Protein AF-A0A3D6C9Z1-F1 (afdb_monomer_lite)

pLDDT: mean 82.95, std 17.73, range [39.16, 97.88]

Sequence (142 aa):
MSKLFWMLTLLVLVSCSPESPSAIHGKWVGADPKDGTLVFHSDGRFESFTRDGNALFGESTKPGAIWKSVDSVSPRRLYLTIIYTDKTETVPLGIYKIRNDTLIIRGPVTYHRTLGGLKLETTRYEMPDNFSGKLTVFNRVP

Secondary structure (DSSP, 8-state):
--------------------GGGS-EEEEESSGGG-EEEE-TTSBEEEE-TTS-EEE-TTSSSEEEEEEETTSSS-EEEEEEE-SS-EEEEEEEEEEEETTEEEEEPPEEEEEEETTEEEEEEEEE--SSS-S--EEEEE--

Foldseek 3Di:
DDDDDDDPPDDPPPCPPPPDPCQPAAKWAWPPLQQFIWHQHPVQWIWTAHSVRHTPADPPDPFHWGKDWDVVDPQIWIWIWTRHPVDIDIDTQAGWDDDPQKIKGDGWDWDFDDDVNHTPPDIDTDHDPDPPDDIIMIGGDD

Structure (mmCIF, N/CA/C/O backbone):
data_AF-A0A3D6C9Z1-F1
#
_entry.id   AF-A0A3D6C9Z1-F1
#
loop_
_atom_site.group_PDB
_atom_site.id
_atom_site.type_symbol
_atom_site.label_atom_id
_atom_site.label_alt_id
_atom_site.label_comp_id
_atom_site.label_asym_id
_atom_site.label_entity_id
_atom_site.label_seq_id
_atom_site.pdbx_PDB_ins_code
_atom_site.Cartn_x
_atom_site.Cartn_y
_atom_site.Cartn_z
_atom_site.occupancy
_atom_site.B_iso_or_equiv
_atom_site.auth_seq_id
_atom_site.auth_comp_id
_atom_site.auth_asym_id
_atom_site.auth_atom_id
_atom_site.pdbx_PDB_model_num
ATOM 1 N N . MET A 1 1 ? -36.592 53.491 26.195 1.00 42.00 1 MET A N 1
ATOM 2 C CA . MET A 1 1 ? -35.194 53.475 25.713 1.00 42.00 1 MET A CA 1
ATOM 3 C C . MET A 1 1 ? -34.619 52.083 25.926 1.00 42.00 1 MET A C 1
ATOM 5 O O . MET A 1 1 ? -35.066 51.388 26.827 1.00 42.00 1 MET A O 1
ATOM 9 N N . SER A 1 2 ? -33.775 51.654 24.994 1.00 40.94 2 SER A N 1
ATOM 10 C CA . SER A 1 2 ? -33.527 50.280 24.536 1.00 40.94 2 SER A CA 1
ATOM 11 C C . SER A 1 2 ? -33.122 49.248 25.591 1.00 40.94 2 SER A C 1
ATOM 13 O O . SER A 1 2 ? -32.155 49.440 26.324 1.00 40.94 2 SER A O 1
ATOM 15 N N . LYS A 1 3 ? -33.797 48.091 25.535 1.00 43.25 3 LYS A N 1
ATOM 16 C CA . LYS A 1 3 ? -33.331 46.803 26.057 1.00 43.25 3 LYS A CA 1
ATOM 17 C C . LYS A 1 3 ? -32.110 46.364 25.247 1.00 43.25 3 LYS A C 1
ATOM 19 O O . LYS A 1 3 ? -32.234 45.808 24.161 1.00 43.25 3 LYS A O 1
ATOM 24 N N . LEU A 1 4 ? -30.941 46.715 25.763 1.00 50.94 4 LEU A N 1
ATOM 25 C CA . LEU A 1 4 ? -29.668 46.125 25.398 1.00 50.94 4 LEU A CA 1
ATOM 26 C C . LEU A 1 4 ? -29.555 44.778 26.124 1.00 50.94 4 LEU A C 1
ATOM 28 O O . LEU A 1 4 ? -30.041 44.645 27.245 1.00 50.94 4 LEU A O 1
ATOM 32 N N . PHE A 1 5 ? -28.815 43.858 25.515 1.00 52.88 5 PHE A N 1
ATOM 33 C CA . PHE A 1 5 ? -28.298 42.628 26.110 1.00 52.88 5 PHE A CA 1
ATOM 34 C C . PHE A 1 5 ? -29.268 41.439 26.208 1.00 52.88 5 PHE A C 1
ATOM 36 O O . PHE A 1 5 ? -30.365 41.547 26.737 1.00 52.88 5 PHE A O 1
ATOM 43 N N . TRP A 1 6 ? -28.761 40.284 25.762 1.00 47.25 6 TRP A N 1
ATOM 44 C CA . TRP A 1 6 ? -29.351 38.936 25.791 1.00 47.25 6 TRP A CA 1
ATOM 45 C C . TRP A 1 6 ? -30.227 38.533 24.602 1.00 47.25 6 TRP A C 1
ATOM 47 O O . TRP A 1 6 ? -31.433 38.379 24.721 1.00 47.25 6 TRP A O 1
ATOM 57 N N . MET A 1 7 ? -29.586 38.246 23.468 1.00 42.38 7 MET A N 1
ATOM 58 C CA . MET A 1 7 ? -29.692 36.916 22.843 1.00 42.38 7 MET A CA 1
ATOM 59 C C . MET A 1 7 ? -28.668 36.802 21.714 1.00 42.38 7 MET A C 1
ATOM 61 O O . MET A 1 7 ? -28.946 36.949 20.528 1.00 42.38 7 MET A O 1
ATOM 65 N N . LEU A 1 8 ? -27.431 36.559 22.143 1.00 51.66 8 LEU A N 1
ATOM 66 C CA . LEU A 1 8 ? -26.360 35.997 21.338 1.00 51.66 8 LEU A CA 1
ATOM 67 C C . LEU A 1 8 ? -26.721 34.525 21.065 1.00 51.66 8 LEU A C 1
ATOM 69 O O . LEU A 1 8 ? -26.201 33.617 21.710 1.00 51.66 8 LEU A O 1
ATOM 73 N N . THR A 1 9 ? -27.690 34.280 20.185 1.00 56.09 9 THR A N 1
ATOM 74 C CA . THR A 1 9 ? -28.122 32.916 19.864 1.00 56.09 9 THR A CA 1
ATOM 75 C C . THR A 1 9 ? -27.191 32.323 18.818 1.00 56.09 9 THR A C 1
ATOM 77 O O . THR A 1 9 ? -27.405 32.430 17.617 1.00 56.09 9 THR A O 1
ATOM 80 N N . LEU A 1 10 ? -26.134 31.718 19.355 1.00 48.41 10 LEU A N 1
ATOM 81 C CA . LEU A 1 10 ? -25.608 30.422 18.953 1.00 48.41 10 LEU A CA 1
ATOM 82 C C . LEU A 1 10 ? -25.323 30.259 17.454 1.00 48.41 10 LEU A C 1
ATOM 84 O O . LEU A 1 10 ? -26.083 29.677 16.683 1.00 48.41 10 LEU A O 1
ATOM 88 N N . LEU A 1 11 ? -24.131 30.734 17.105 1.00 44.75 11 LEU A N 1
ATOM 89 C CA . LEU A 1 11 ? -23.316 30.288 15.988 1.00 44.75 11 LEU A CA 1
ATOM 90 C C . LEU A 1 11 ? -23.332 28.743 15.942 1.00 44.75 11 LEU A C 1
ATOM 92 O O . LEU A 1 11 ? -22.596 28.088 16.680 1.00 44.75 11 LEU A O 1
ATOM 96 N N . VAL A 1 12 ? -24.177 28.144 15.098 1.00 49.88 12 VAL A N 1
ATOM 97 C CA . VAL A 1 12 ? -24.044 26.729 14.730 1.00 49.88 12 VAL A CA 1
ATOM 98 C C . VAL A 1 12 ? -22.842 26.657 13.799 1.00 49.88 12 VAL A C 1
ATOM 100 O O . VAL A 1 12 ? -22.951 26.660 12.575 1.00 49.88 12 VAL A O 1
ATOM 103 N N . LEU A 1 13 ? -21.662 26.659 14.416 1.00 42.06 13 LEU A N 1
ATOM 104 C CA . LEU A 1 13 ? -20.462 26.105 13.827 1.00 42.06 13 LEU A 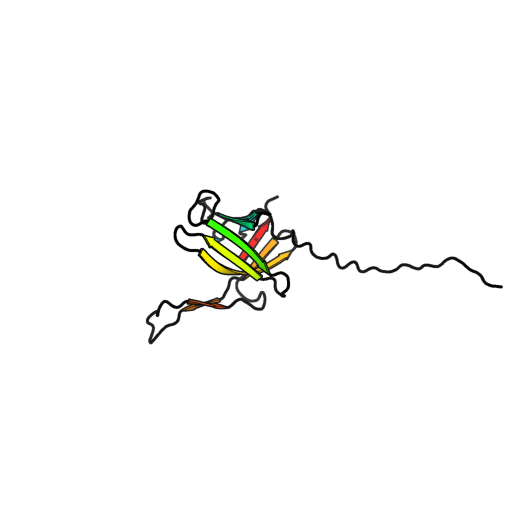CA 1
ATOM 105 C C . LEU A 1 13 ? -20.789 24.638 13.568 1.00 42.06 13 LEU A C 1
ATOM 107 O O . LEU A 1 13 ? -20.635 23.788 14.441 1.00 42.06 13 LEU A O 1
ATOM 111 N N . VAL A 1 14 ? -21.255 24.340 12.356 1.00 44.12 14 VAL A N 1
ATOM 112 C CA . VAL A 1 14 ? -20.987 23.041 11.754 1.00 44.12 14 VAL A CA 1
ATOM 113 C C . VAL A 1 14 ? -19.476 23.018 11.575 1.00 44.12 14 VAL A C 1
ATOM 115 O O . VAL A 1 14 ? -18.936 23.374 10.529 1.00 44.12 14 VAL A O 1
ATOM 118 N N . SER A 1 15 ? -18.777 22.693 12.659 1.00 39.16 15 SER A N 1
ATOM 119 C CA . SER A 1 15 ? -17.416 22.211 12.631 1.00 39.16 15 SER A CA 1
ATOM 120 C C . SER A 1 15 ? -17.467 20.932 11.814 1.00 39.16 15 SER A C 1
ATOM 122 O O . SER A 1 15 ? -17.664 19.832 12.321 1.00 39.16 15 SER A O 1
ATOM 124 N N . CYS A 1 16 ? -17.332 21.092 10.500 1.00 40.09 16 CYS A N 1
ATOM 125 C CA . CYS A 1 16 ? -16.806 20.044 9.661 1.00 40.09 16 CYS A CA 1
ATOM 126 C C . CYS A 1 16 ? -15.428 19.764 10.252 1.00 40.09 16 CYS A C 1
ATOM 128 O O . CYS A 1 16 ? -14.493 20.529 10.017 1.00 40.09 16 CYS A O 1
ATOM 130 N N . SER A 1 17 ? -15.334 18.761 11.130 1.00 39.56 17 SER A N 1
ATOM 131 C CA . SER A 1 17 ? -14.054 18.277 11.620 1.00 39.56 17 SER A CA 1
ATOM 132 C C . SER A 1 17 ? -13.202 18.046 10.378 1.00 39.56 17 SER A C 1
ATOM 134 O O . SER A 1 17 ? -13.606 17.241 9.532 1.00 39.56 17 SER A O 1
ATOM 136 N N . PRO A 1 18 ? -12.087 18.773 10.193 1.00 42.88 18 PRO A N 1
ATOM 137 C CA . PRO A 1 18 ? -11.155 18.402 9.153 1.00 42.88 18 PRO A CA 1
ATOM 138 C C . PRO A 1 18 ? -10.725 16.988 9.520 1.00 42.88 18 PRO A C 1
ATOM 140 O O . PRO A 1 18 ? -10.142 16.780 10.585 1.00 42.88 18 PRO A O 1
ATOM 143 N N . GLU A 1 19 ? -11.119 16.002 8.711 1.00 45.31 19 GLU A N 1
ATOM 144 C CA . GLU A 1 19 ? -10.598 14.648 8.828 1.00 45.31 19 GLU A CA 1
ATOM 145 C C . GLU A 1 19 ? -9.079 14.771 8.779 1.00 45.31 19 GLU A C 1
ATOM 147 O O . GLU A 1 19 ? -8.486 15.043 7.735 1.00 45.31 19 GLU A O 1
ATOM 152 N N . SER A 1 20 ? -8.482 14.681 9.962 1.00 43.62 20 SER A N 1
ATOM 153 C CA . SER A 1 20 ? -7.063 14.867 10.186 1.00 43.62 20 SER A CA 1
ATOM 154 C C . SER A 1 20 ? -6.267 13.965 9.228 1.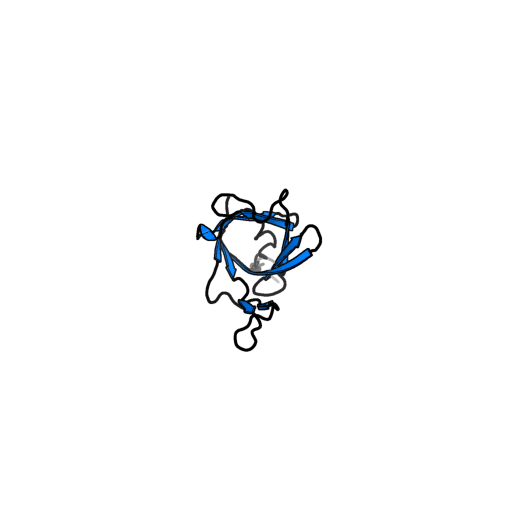00 43.62 20 SER A C 1
ATOM 156 O O . SER A 1 20 ? -6.589 12.777 9.106 1.00 43.62 20 SER A O 1
ATOM 158 N N . PRO A 1 21 ? -5.183 14.468 8.608 1.00 47.28 21 PRO A N 1
ATOM 159 C CA . PRO A 1 21 ? -4.237 13.669 7.823 1.00 47.28 21 PRO A CA 1
ATOM 160 C C . PRO A 1 21 ? -3.584 12.506 8.599 1.00 47.28 21 PRO A C 1
ATOM 162 O O . PRO A 1 21 ? -2.879 11.694 8.012 1.00 47.28 21 PRO A O 1
ATOM 165 N N . SER A 1 22 ? -3.836 12.367 9.908 1.00 52.31 22 SER A N 1
ATOM 166 C CA . SER A 1 22 ? -3.354 11.253 10.737 1.00 52.31 22 SER A CA 1
ATOM 167 C C . SER A 1 22 ? -4.076 9.913 10.512 1.00 52.31 22 SER A C 1
ATOM 169 O O . SER A 1 22 ? -3.778 8.946 11.209 1.00 52.31 22 SER A O 1
ATOM 171 N N . ALA A 1 23 ? -5.038 9.825 9.585 1.00 73.25 23 ALA A N 1
ATOM 172 C CA . ALA A 1 23 ? -5.955 8.688 9.507 1.00 73.25 23 ALA A CA 1
ATOM 173 C C . ALA A 1 23 ? -5.336 7.378 8.988 1.00 73.25 23 ALA A C 1
ATOM 175 O O . ALA A 1 23 ? -5.815 6.320 9.378 1.00 73.25 23 ALA A O 1
ATOM 176 N N . ILE A 1 24 ? -4.310 7.398 8.126 1.00 91.19 24 ILE A N 1
ATOM 177 C CA . ILE A 1 24 ? -3.771 6.153 7.534 1.00 91.19 24 ILE A CA 1
ATOM 178 C C . ILE A 1 24 ? -2.673 5.494 8.375 1.00 91.19 24 ILE A C 1
ATOM 180 O O . ILE A 1 24 ? -2.458 4.291 8.250 1.00 91.19 24 ILE A O 1
ATOM 184 N N . HIS A 1 25 ? -2.014 6.244 9.262 1.00 93.75 25 HIS A N 1
ATOM 185 C CA . HIS A 1 25 ? -0.934 5.703 10.085 1.00 93.75 25 HIS A CA 1
ATOM 186 C C . HIS A 1 25 ? -1.408 4.537 10.954 1.00 93.75 25 HIS A C 1
ATOM 188 O O . HIS A 1 25 ? -2.518 4.562 11.496 1.00 93.75 25 HIS A O 1
ATOM 194 N N . GLY A 1 26 ? -0.538 3.546 11.118 1.00 94.81 26 GLY A N 1
ATOM 195 C CA . GLY A 1 26 ? -0.779 2.357 11.923 1.00 94.81 26 GLY A CA 1
ATOM 196 C C . GLY A 1 26 ? -0.748 1.068 11.113 1.00 94.81 26 GLY A C 1
ATOM 197 O O . GLY A 1 26 ? -0.376 1.043 9.937 1.00 94.81 26 GLY A O 1
ATOM 198 N N . LYS A 1 27 ? -1.126 -0.015 11.790 1.00 96.38 27 LYS A N 1
ATOM 199 C CA . LYS A 1 27 ? -1.138 -1.374 11.258 1.00 96.38 27 LYS A CA 1
ATOM 200 C C . LYS A 1 27 ? -2.550 -1.758 10.823 1.00 96.38 27 LYS A C 1
ATOM 202 O O . LYS A 1 27 ? -3.517 -1.514 11.540 1.00 96.38 27 LYS A O 1
ATOM 207 N N . TRP A 1 28 ? -2.647 -2.393 9.664 1.00 97.56 28 TRP A N 1
ATOM 208 C CA . TRP A 1 28 ? -3.897 -2.765 9.014 1.00 97.56 28 TRP A CA 1
ATOM 209 C C . TRP A 1 28 ? -3.820 -4.209 8.545 1.00 97.56 28 TRP A C 1
ATOM 211 O O . TRP A 1 28 ? -2.910 -4.567 7.802 1.00 97.56 28 TRP A O 1
ATOM 221 N N . VAL A 1 29 ? -4.770 -5.040 8.956 1.00 97.50 29 VAL A N 1
ATOM 222 C CA . VAL A 1 29 ? -4.833 -6.455 8.570 1.00 97.50 29 VAL A CA 1
ATOM 223 C C . VAL A 1 29 ? -5.939 -6.644 7.547 1.00 97.50 29 VAL A C 1
ATOM 225 O O . VAL A 1 29 ? -7.054 -6.163 7.744 1.00 97.50 29 VAL A O 1
ATOM 228 N N . GLY A 1 30 ? -5.627 -7.330 6.450 1.00 97.25 30 GLY A N 1
ATOM 229 C CA . GLY A 1 30 ? -6.573 -7.626 5.383 1.00 97.25 30 GLY A CA 1
ATOM 230 C C . GLY A 1 30 ? -7.778 -8.400 5.905 1.00 97.25 30 GLY A C 1
ATOM 231 O O . GLY A 1 30 ? -7.637 -9.360 6.661 1.00 97.25 30 GLY A O 1
ATOM 232 N N . ALA A 1 31 ? -8.976 -7.983 5.499 1.00 96.19 31 ALA A N 1
ATOM 233 C CA . ALA A 1 31 ? -10.204 -8.721 5.773 1.00 96.19 31 ALA A CA 1
ATOM 234 C C . ALA A 1 31 ? -10.201 -10.085 5.059 1.00 96.19 31 ALA A C 1
ATOM 236 O O . ALA A 1 31 ? -10.745 -11.054 5.584 1.00 96.19 31 ALA A O 1
ATOM 237 N N . ASP A 1 32 ? -9.560 -10.170 3.887 1.00 94.75 32 ASP A N 1
ATOM 238 C CA . ASP A 1 32 ? -9.164 -11.437 3.275 1.00 94.75 32 ASP A CA 1
ATOM 239 C C . ASP A 1 32 ? -7.721 -11.769 3.703 1.00 94.75 32 ASP A C 1
ATOM 241 O O . ASP A 1 32 ? -6.819 -10.953 3.485 1.00 94.75 32 ASP A O 1
ATOM 245 N N . PRO A 1 33 ? -7.459 -12.963 4.273 1.00 88.94 33 PRO A N 1
ATOM 246 C CA . PRO A 1 33 ? -6.122 -13.351 4.712 1.00 88.94 33 PRO A CA 1
ATOM 247 C C . PRO A 1 33 ? -5.041 -13.240 3.632 1.00 88.94 33 PRO A C 1
ATOM 249 O O . PRO A 1 33 ? -3.874 -13.051 3.968 1.00 88.94 33 PRO A O 1
ATOM 252 N N . LYS A 1 34 ? -5.391 -13.361 2.344 1.00 93.19 34 LYS A N 1
ATOM 253 C CA . LYS A 1 34 ? -4.417 -13.247 1.244 1.00 93.19 34 LYS A CA 1
ATOM 254 C C . LYS A 1 34 ? -3.853 -11.833 1.076 1.00 93.19 34 LYS A C 1
ATOM 256 O O . LYS A 1 34 ? -2.786 -11.684 0.490 1.00 93.19 34 LYS A O 1
ATOM 261 N N . ASP A 1 35 ? -4.565 -10.819 1.567 1.00 93.38 35 ASP A N 1
ATOM 262 C CA . ASP A 1 35 ? -4.181 -9.413 1.426 1.00 93.38 35 ASP A CA 1
ATOM 263 C C . ASP A 1 35 ? -3.119 -9.005 2.466 1.00 93.38 35 ASP A C 1
ATOM 265 O O . ASP A 1 35 ? -2.506 -7.945 2.349 1.00 93.38 35 ASP A O 1
ATOM 269 N N . GLY A 1 36 ? -2.854 -9.871 3.453 1.00 95.44 36 GLY A N 1
ATOM 270 C CA . GLY A 1 36 ? -1.745 -9.723 4.387 1.00 95.44 36 GLY A CA 1
ATOM 271 C C . GLY A 1 36 ? -1.924 -8.573 5.378 1.00 95.44 36 GLY A C 1
ATOM 272 O O . GLY A 1 36 ? -3.029 -8.271 5.826 1.00 95.44 36 GLY A O 1
ATOM 273 N N . THR A 1 37 ? -0.812 -7.963 5.775 1.00 97.00 37 THR A N 1
ATOM 274 C CA . THR A 1 37 ? -0.775 -6.840 6.718 1.00 97.00 37 THR A CA 1
ATOM 275 C C . THR A 1 37 ? -0.011 -5.675 6.115 1.00 97.00 37 THR A C 1
ATOM 277 O O . THR A 1 37 ? 1.053 -5.877 5.538 1.00 97.00 37 THR A O 1
ATOM 280 N N . LEU A 1 38 ? -0.521 -4.461 6.299 1.00 96.94 38 LEU A N 1
ATOM 281 C CA . LEU A 1 38 ? 0.125 -3.210 5.907 1.00 96.94 38 LEU A CA 1
ATOM 282 C C . LEU A 1 38 ? 0.459 -2.389 7.151 1.00 96.94 38 LEU A C 1
ATOM 284 O O . LEU A 1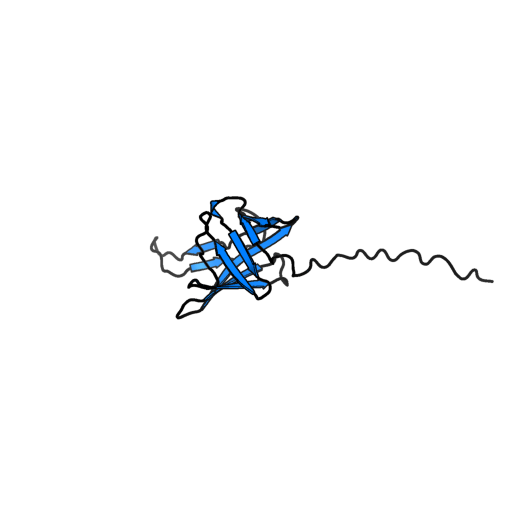 38 ? -0.344 -2.330 8.083 1.00 96.94 38 LEU A O 1
ATOM 288 N N . VAL A 1 39 ? 1.605 -1.718 7.155 1.00 96.50 39 VAL A N 1
ATOM 289 C CA . VAL A 1 39 ? 1.991 -0.784 8.216 1.00 96.50 39 VAL A CA 1
ATOM 290 C C . VAL A 1 39 ? 2.421 0.534 7.587 1.00 96.50 39 VAL A C 1
ATOM 292 O O . VAL A 1 39 ? 3.373 0.590 6.810 1.00 96.50 39 VAL A O 1
ATOM 295 N N . PHE A 1 40 ? 1.698 1.601 7.921 1.00 95.62 40 PHE A N 1
ATOM 296 C CA . PHE A 1 40 ? 2.009 2.965 7.499 1.00 95.62 40 PHE A CA 1
ATOM 297 C C . PHE A 1 40 ? 2.602 3.718 8.688 1.00 95.62 40 PHE A C 1
ATOM 299 O O . PHE A 1 40 ? 1.887 4.066 9.632 1.00 95.62 40 PHE A O 1
ATOM 306 N N . HIS A 1 41 ? 3.908 3.957 8.660 1.00 94.31 41 HIS A N 1
ATOM 307 C CA . HIS A 1 41 ? 4.599 4.676 9.725 1.00 94.31 41 HIS A CA 1
ATOM 308 C C . HIS A 1 41 ? 4.447 6.186 9.538 1.00 94.31 41 HIS A C 1
ATOM 310 O O . HIS A 1 41 ? 4.373 6.682 8.412 1.00 94.31 41 HIS A O 1
ATOM 316 N N . SER A 1 42 ? 4.424 6.930 10.644 1.00 92.56 42 SER A N 1
ATOM 317 C CA . SER A 1 42 ? 4.300 8.394 10.638 1.00 92.56 42 SER A CA 1
ATOM 318 C C . SER A 1 42 ? 5.516 9.117 10.049 1.00 92.56 42 SER A C 1
ATOM 320 O O . SER A 1 42 ? 5.405 10.278 9.669 1.00 92.56 42 SER A O 1
ATOM 322 N N . ASP A 1 43 ? 6.662 8.440 9.959 1.00 91.88 43 ASP A N 1
ATOM 323 C CA . ASP A 1 43 ? 7.888 8.924 9.315 1.00 91.88 43 ASP A CA 1
ATOM 324 C C . ASP A 1 43 ? 7.900 8.696 7.787 1.00 91.88 43 ASP A C 1
ATOM 326 O O . ASP A 1 43 ? 8.882 9.013 7.119 1.00 91.88 43 ASP A O 1
ATOM 330 N N . GLY A 1 44 ? 6.812 8.154 7.223 1.00 92.19 44 GLY A N 1
ATOM 331 C CA . GLY A 1 44 ? 6.668 7.860 5.797 1.00 92.19 44 GLY A CA 1
ATOM 332 C C . GLY A 1 44 ? 7.135 6.462 5.386 1.00 92.19 44 GLY A C 1
ATOM 333 O O . GLY A 1 44 ? 6.911 6.069 4.240 1.00 92.19 44 GLY A O 1
ATOM 334 N N . ARG A 1 45 ? 7.737 5.667 6.282 1.00 94.25 45 ARG A N 1
ATOM 335 C CA . ARG A 1 45 ? 8.101 4.277 5.966 1.00 94.25 45 ARG A CA 1
ATOM 336 C C . ARG A 1 45 ? 6.866 3.401 5.794 1.00 94.25 45 ARG A C 1
ATOM 338 O O . ARG A 1 45 ? 5.845 3.591 6.459 1.00 94.25 45 ARG A O 1
ATOM 345 N N . PHE A 1 46 ? 6.970 2.437 4.887 1.00 95.19 46 PHE A N 1
ATOM 346 C CA . PHE A 1 46 ? 5.930 1.459 4.604 1.00 95.19 46 PHE A CA 1
ATOM 347 C C . PHE A 1 46 ? 6.464 0.045 4.774 1.00 95.19 46 PHE A C 1
ATOM 349 O O . PHE A 1 46 ? 7.483 -0.317 4.183 1.00 95.19 46 PHE A O 1
ATOM 356 N N . GLU A 1 47 ? 5.718 -0.764 5.515 1.00 95.81 47 GLU A N 1
ATOM 357 C CA . GLU A 1 47 ? 5.972 -2.193 5.628 1.00 95.81 47 GLU A CA 1
ATOM 358 C C . GLU A 1 47 ? 4.751 -2.974 5.166 1.00 95.81 47 GLU A C 1
ATOM 360 O O . GLU A 1 47 ? 3.602 -2.548 5.326 1.00 95.81 47 GLU A O 1
ATOM 365 N N . SER A 1 48 ? 4.995 -4.146 4.594 1.00 94.81 48 SER A N 1
ATOM 366 C CA . SER A 1 48 ? 3.919 -5.077 4.293 1.00 94.81 48 SER A CA 1
ATOM 367 C C . SER A 1 48 ? 4.368 -6.507 4.487 1.00 94.81 48 SER A C 1
ATOM 369 O O . SER A 1 48 ? 5.508 -6.868 4.192 1.00 94.81 48 SER A O 1
ATOM 371 N N . PHE A 1 49 ? 3.442 -7.319 4.973 1.00 94.44 49 PHE A N 1
ATOM 372 C CA . PHE A 1 49 ? 3.677 -8.701 5.338 1.00 94.44 49 PHE A CA 1
ATOM 373 C C . PHE A 1 49 ? 2.643 -9.579 4.655 1.00 94.44 49 PHE A C 1
ATOM 375 O O . PHE A 1 49 ? 1.454 -9.258 4.622 1.00 94.44 49 PHE A O 1
ATOM 382 N N . THR A 1 50 ? 3.094 -10.715 4.141 1.00 93.44 50 THR A N 1
ATOM 383 C CA . THR A 1 50 ? 2.206 -11.804 3.731 1.00 93.44 50 THR A CA 1
ATOM 384 C C . THR A 1 50 ? 1.419 -12.333 4.932 1.00 93.44 50 THR A C 1
ATOM 386 O O . THR A 1 50 ? 1.753 -12.060 6.088 1.00 93.44 50 THR A O 1
ATOM 389 N N . ARG A 1 51 ? 0.395 -13.149 4.666 1.00 91.00 51 ARG A N 1
ATOM 390 C CA . ARG A 1 51 ? -0.375 -13.840 5.710 1.00 91.00 51 ARG A CA 1
ATOM 391 C C . ARG A 1 51 ? 0.504 -14.592 6.710 1.00 91.00 51 ARG A C 1
ATOM 393 O O . ARG A 1 51 ? 0.205 -14.602 7.898 1.00 91.00 51 ARG A O 1
ATOM 400 N N . ASP A 1 52 ? 1.579 -15.201 6.220 1.00 90.31 52 ASP A N 1
ATOM 401 C CA . ASP A 1 52 ? 2.462 -16.050 7.019 1.00 90.31 52 ASP A CA 1
ATOM 402 C C . ASP A 1 52 ? 3.545 -15.226 7.750 1.00 90.31 52 ASP A C 1
ATOM 404 O O . ASP A 1 52 ? 4.472 -15.780 8.331 1.00 90.31 52 ASP A O 1
ATOM 408 N N . GLY A 1 53 ? 3.445 -13.889 7.717 1.00 88.06 53 GLY A N 1
ATOM 409 C CA . GLY A 1 53 ? 4.350 -12.972 8.412 1.00 88.06 53 GLY A CA 1
ATOM 410 C C . GLY A 1 53 ? 5.638 -12.651 7.655 1.00 88.06 53 GLY A C 1
ATOM 411 O O . GLY A 1 53 ? 6.450 -11.873 8.149 1.00 88.06 53 GLY A O 1
ATOM 412 N N . ASN A 1 54 ? 5.832 -13.189 6.447 1.00 90.56 54 ASN A N 1
ATOM 413 C CA . ASN A 1 54 ? 6.998 -12.848 5.631 1.00 90.56 54 ASN A CA 1
ATOM 414 C C . ASN A 1 54 ? 6.881 -11.410 5.120 1.00 90.56 54 ASN A C 1
ATOM 416 O O . ASN A 1 54 ? 5.873 -11.071 4.492 1.00 90.56 54 ASN A O 1
ATOM 420 N N . ALA A 1 55 ? 7.903 -10.592 5.364 1.00 90.25 55 ALA A N 1
ATOM 421 C CA . ALA A 1 55 ? 7.966 -9.217 4.882 1.00 90.25 55 ALA A CA 1
ATOM 422 C C . ALA A 1 55 ? 8.152 -9.173 3.355 1.00 90.25 55 ALA A C 1
ATOM 424 O O . ALA A 1 55 ? 9.047 -9.817 2.810 1.00 90.25 55 ALA A O 1
ATOM 425 N N . LEU A 1 56 ? 7.307 -8.397 2.678 1.00 87.00 56 LEU A N 1
ATOM 426 C CA . LEU A 1 56 ? 7.466 -8.019 1.269 1.00 87.00 56 LEU A CA 1
ATOM 427 C C . LEU A 1 56 ? 8.245 -6.704 1.145 1.00 87.00 56 LEU A C 1
ATOM 429 O O . LEU A 1 56 ? 9.076 -6.555 0.254 1.00 87.00 56 LEU A O 1
ATOM 433 N N . PHE A 1 57 ? 7.981 -5.779 2.070 1.00 85.81 57 PHE A N 1
ATOM 434 C CA . PHE A 1 57 ? 8.737 -4.551 2.298 1.00 85.81 57 PHE A CA 1
ATOM 435 C C . PHE A 1 57 ? 8.864 -4.368 3.814 1.00 85.81 57 PHE A C 1
ATOM 437 O O . PHE A 1 57 ? 7.892 -4.598 4.534 1.00 85.81 57 PHE A O 1
ATOM 444 N N . GLY A 1 58 ? 10.033 -3.965 4.297 1.00 74.19 58 GLY A N 1
A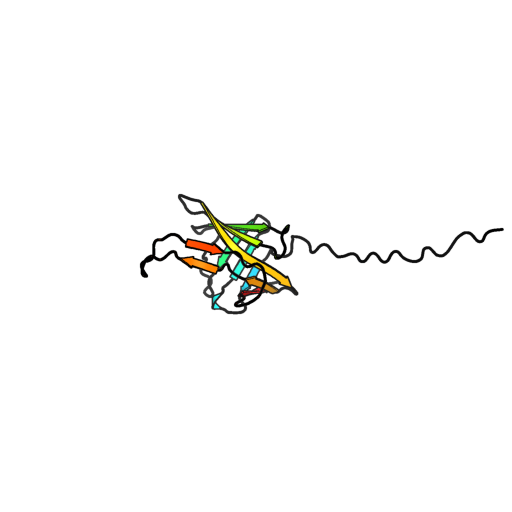TOM 445 C CA . GLY A 1 58 ? 10.359 -3.892 5.720 1.00 74.19 58 GLY A CA 1
ATOM 446 C C . GLY A 1 58 ? 11.709 -3.216 5.954 1.00 74.19 58 GLY A C 1
ATOM 447 O O . GLY A 1 58 ? 12.526 -3.125 5.037 1.00 74.19 58 GLY A O 1
ATOM 448 N N . GLU A 1 59 ? 11.956 -2.752 7.182 1.00 68.00 59 GLU A N 1
ATOM 449 C CA . GLU A 1 59 ? 13.162 -1.987 7.552 1.00 68.00 59 GLU A CA 1
ATOM 450 C C . GLU A 1 59 ? 14.477 -2.711 7.209 1.00 68.00 59 GLU A C 1
ATOM 452 O O . GLU A 1 59 ? 15.451 -2.086 6.794 1.00 68.00 59 GLU A O 1
ATOM 457 N N . SER A 1 60 ? 14.497 -4.039 7.336 1.00 72.19 60 SER A N 1
ATOM 458 C CA . SER A 1 60 ? 15.682 -4.868 7.078 1.00 72.19 60 SER A CA 1
ATOM 459 C C . SER A 1 60 ? 15.642 -5.619 5.745 1.00 72.19 60 SER A C 1
ATOM 461 O O . SER A 1 60 ? 16.546 -6.405 5.463 1.00 72.19 60 SER A O 1
ATOM 463 N N . THR A 1 61 ? 14.612 -5.417 4.919 1.00 73.50 61 THR A N 1
ATOM 464 C CA . THR A 1 61 ? 14.471 -6.123 3.640 1.00 73.50 61 THR A CA 1
ATOM 465 C C . THR A 1 61 ? 14.770 -5.202 2.471 1.00 73.50 61 THR A C 1
ATOM 467 O O . THR A 1 61 ? 14.364 -4.042 2.460 1.00 73.50 61 THR A O 1
ATOM 470 N N . LYS A 1 62 ? 15.429 -5.740 1.443 1.00 78.19 62 LYS A N 1
ATOM 471 C CA . LYS A 1 62 ? 15.459 -5.117 0.121 1.00 78.19 62 LYS A CA 1
ATOM 472 C C . LYS A 1 62 ? 14.533 -5.900 -0.814 1.00 78.19 62 LYS A C 1
ATOM 474 O O . LYS A 1 62 ? 14.707 -7.114 -0.914 1.00 78.19 62 LYS A O 1
ATOM 479 N N . PRO A 1 63 ? 13.605 -5.235 -1.516 1.00 84.56 63 PRO A N 1
ATOM 480 C CA . PRO A 1 63 ? 13.389 -3.784 -1.534 1.00 84.56 63 PRO A CA 1
ATOM 481 C C . PRO A 1 63 ? 12.744 -3.219 -0.250 1.00 84.56 63 PRO A C 1
ATOM 483 O O . PRO A 1 63 ? 11.986 -3.903 0.433 1.00 84.56 63 PRO A O 1
ATOM 486 N N . GLY A 1 64 ? 13.045 -1.952 0.054 1.00 92.19 64 GLY A N 1
ATOM 487 C CA . GLY A 1 64 ? 12.332 -1.152 1.059 1.00 92.19 64 GLY A CA 1
ATOM 488 C C . GLY A 1 64 ? 11.222 -0.316 0.414 1.00 92.19 64 GLY A C 1
ATOM 489 O O . GLY A 1 64 ? 11.159 -0.221 -0.813 1.00 92.19 64 GLY A O 1
ATOM 490 N N . ALA A 1 65 ? 10.354 0.313 1.210 1.00 94.62 65 ALA A N 1
ATOM 491 C CA . ALA A 1 65 ? 9.270 1.136 0.676 1.00 94.62 65 ALA A CA 1
ATOM 492 C C . ALA A 1 65 ? 8.935 2.356 1.548 1.00 94.62 65 ALA A C 1
ATOM 494 O O . ALA A 1 65 ? 8.978 2.313 2.777 1.00 94.62 65 ALA A O 1
ATOM 495 N N . ILE A 1 66 ? 8.565 3.446 0.878 1.00 95.31 66 ILE A N 1
ATOM 496 C CA . ILE A 1 66 ? 8.043 4.686 1.464 1.00 95.31 66 ILE A CA 1
ATOM 497 C C . ILE A 1 66 ? 6.640 4.903 0.904 1.00 95.31 66 ILE A C 1
ATOM 499 O O . ILE A 1 66 ? 6.424 4.710 -0.293 1.00 95.31 66 ILE A O 1
ATOM 503 N N . TRP A 1 67 ? 5.691 5.326 1.733 1.00 95.44 67 TRP A N 1
ATOM 504 C CA . TRP A 1 67 ? 4.345 5.666 1.276 1.00 95.44 67 TRP A CA 1
ATOM 505 C C . TRP A 1 67 ? 4.138 7.178 1.207 1.00 95.44 67 TRP A C 1
ATOM 507 O O . TRP A 1 67 ? 4.761 7.961 1.925 1.00 95.44 67 TRP A O 1
ATOM 517 N N . LYS A 1 68 ? 3.229 7.593 0.324 1.00 95.00 68 LYS A N 1
ATOM 518 C CA . LYS A 1 68 ? 2.777 8.980 0.219 1.00 95.00 68 LYS A CA 1
ATOM 519 C C . LYS A 1 68 ? 1.304 9.039 -0.162 1.00 95.00 68 LYS A C 1
ATOM 521 O O . LYS A 1 68 ? 0.897 8.415 -1.146 1.00 95.00 68 LYS A O 1
ATOM 526 N N . SER A 1 69 ? 0.526 9.833 0.571 1.00 93.25 69 SER A N 1
ATOM 527 C CA . SER A 1 69 ? -0.835 10.207 0.187 1.00 93.25 69 SER A CA 1
ATOM 528 C C . SER A 1 69 ? -0.858 11.534 -0.580 1.00 93.25 69 SER A C 1
ATOM 530 O O . SER A 1 69 ? -0.032 12.426 -0.373 1.00 93.25 69 SER A O 1
ATOM 532 N N . VAL A 1 70 ? -1.809 11.662 -1.504 1.00 91.19 70 VAL A N 1
ATOM 533 C CA . VAL A 1 70 ? -2.189 12.935 -2.125 1.00 91.19 70 VAL A CA 1
ATOM 534 C C . VAL A 1 70 ? -3.620 13.229 -1.699 1.00 91.19 70 VAL A C 1
ATOM 536 O O . VAL A 1 70 ? -4.573 12.712 -2.285 1.00 91.19 70 VAL A O 1
ATOM 539 N N . ASP A 1 71 ? -3.744 14.050 -0.659 1.00 85.75 71 ASP A N 1
ATOM 540 C CA . ASP A 1 71 ? -5.020 14.334 0.009 1.00 85.75 71 ASP A CA 1
ATOM 541 C C . ASP A 1 71 ? -5.772 15.527 -0.601 1.00 85.75 71 ASP A C 1
ATOM 543 O O . ASP A 1 71 ? -6.941 15.747 -0.298 1.00 85.75 71 ASP A O 1
ATOM 547 N N . SER A 1 72 ? -5.121 16.278 -1.496 1.00 82.81 72 SER A N 1
ATOM 548 C CA . SER A 1 72 ? -5.701 17.425 -2.209 1.00 82.81 72 SER A CA 1
ATOM 549 C C . SER A 1 72 ? -6.661 17.041 -3.340 1.00 82.81 72 SER A C 1
ATOM 551 O O . SER A 1 72 ? -7.283 17.915 -3.939 1.00 82.81 72 SER A O 1
ATOM 553 N N . VAL A 1 73 ? -6.784 15.748 -3.650 1.00 82.56 73 VAL A N 1
ATOM 554 C CA . VAL A 1 73 ? -7.698 15.217 -4.667 1.00 82.56 73 VAL A CA 1
ATOM 555 C C . VAL A 1 73 ? -8.715 14.282 -4.023 1.00 82.56 73 VAL A C 1
ATOM 557 O O . VAL A 1 73 ? -8.405 13.567 -3.072 1.00 82.56 73 VAL A O 1
ATOM 560 N N . SER A 1 74 ? -9.933 14.271 -4.563 1.00 84.56 74 SER A N 1
ATOM 561 C CA . SER A 1 74 ? -10.978 13.328 -4.169 1.00 84.56 74 SER A CA 1
ATOM 562 C C . SER A 1 74 ? -11.291 12.403 -5.347 1.00 84.56 74 SER A C 1
ATOM 564 O O . SER A 1 74 ? -11.591 12.912 -6.429 1.00 84.56 74 SER A O 1
ATOM 566 N N . PRO A 1 75 ? -11.222 11.072 -5.178 1.00 88.12 75 PRO A N 1
ATOM 567 C CA . PRO A 1 75 ? -10.798 10.348 -3.974 1.00 88.12 75 PRO A CA 1
ATOM 568 C C . PRO A 1 75 ? -9.283 10.461 -3.706 1.00 88.12 75 PRO A C 1
ATOM 570 O O . PRO A 1 75 ? -8.490 10.616 -4.640 1.00 88.12 75 PRO A O 1
ATOM 573 N N . ARG A 1 76 ? -8.886 10.354 -2.425 1.00 93.44 76 ARG A N 1
ATOM 574 C CA . ARG A 1 76 ? -7.478 10.429 -1.992 1.00 93.44 76 ARG A CA 1
ATOM 575 C C . ARG A 1 76 ? -6.662 9.334 -2.670 1.00 93.44 76 ARG A C 1
ATOM 577 O O . ARG A 1 76 ? -7.117 8.193 -2.774 1.00 93.44 76 ARG A O 1
ATOM 584 N N . ARG A 1 77 ? -5.453 9.672 -3.118 1.00 94.31 77 ARG A N 1
ATOM 585 C CA . ARG A 1 77 ? -4.561 8.750 -3.842 1.00 94.31 77 ARG A CA 1
ATOM 586 C C . ARG A 1 77 ? -3.395 8.325 -2.968 1.00 94.31 77 ARG A C 1
ATOM 588 O O . ARG A 1 77 ? -2.878 9.133 -2.204 1.00 94.31 77 ARG A O 1
ATOM 595 N N . LEU A 1 78 ? -2.967 7.080 -3.120 1.00 95.50 78 LEU A N 1
ATOM 596 C CA . LEU A 1 78 ? -1.885 6.467 -2.365 1.00 95.50 78 LEU A CA 1
ATOM 597 C C . LEU A 1 78 ? -0.837 5.909 -3.326 1.00 95.50 78 LEU A C 1
ATOM 599 O O . LEU A 1 78 ? -1.161 5.196 -4.281 1.00 95.50 78 LEU A O 1
ATOM 603 N N . TYR A 1 79 ? 0.418 6.245 -3.062 1.00 95.94 79 TYR A N 1
ATOM 604 C CA . TYR A 1 79 ? 1.576 5.834 -3.846 1.00 95.94 79 TYR A CA 1
ATOM 605 C C . TYR A 1 79 ? 2.607 5.169 -2.939 1.00 95.94 79 TYR A C 1
ATOM 607 O O . TYR A 1 79 ? 2.730 5.531 -1.766 1.00 95.94 79 TYR A O 1
ATOM 615 N N . LEU A 1 80 ? 3.361 4.230 -3.507 1.00 95.44 80 LEU A N 1
ATOM 616 C CA . LEU A 1 80 ? 4.527 3.624 -2.879 1.00 95.44 80 LEU A CA 1
ATOM 617 C C . LEU A 1 80 ? 5.765 3.944 -3.707 1.00 95.44 80 LEU A C 1
ATOM 619 O O . LEU A 1 80 ? 5.794 3.687 -4.908 1.00 95.44 80 LEU A O 1
ATOM 623 N N . THR A 1 81 ? 6.794 4.466 -3.056 1.00 95.69 81 THR A N 1
ATOM 624 C CA . THR A 1 81 ? 8.139 4.545 -3.614 1.00 95.69 81 THR A CA 1
ATOM 625 C C . THR A 1 81 ? 8.920 3.338 -3.126 1.00 95.69 81 THR A C 1
ATOM 627 O O . THR A 1 81 ? 9.285 3.259 -1.954 1.00 95.69 81 THR A O 1
ATOM 630 N N . ILE A 1 82 ? 9.156 2.393 -4.028 1.00 93.75 82 ILE A N 1
ATOM 631 C CA . ILE A 1 82 ? 9.928 1.180 -3.789 1.00 93.75 82 ILE A CA 1
ATOM 632 C C . ILE A 1 82 ? 11.407 1.500 -4.003 1.00 93.75 82 ILE A C 1
ATOM 634 O O . ILE A 1 82 ? 11.791 2.082 -5.020 1.00 93.75 82 ILE A O 1
ATOM 638 N N . ILE A 1 83 ? 12.236 1.127 -3.034 1.00 92.44 83 ILE A N 1
ATOM 639 C CA . ILE A 1 83 ? 13.672 1.394 -3.003 1.00 92.44 83 ILE A CA 1
ATOM 640 C C . ILE A 1 83 ? 14.404 0.065 -3.178 1.00 92.44 83 ILE A C 1
ATOM 642 O O . ILE A 1 83 ? 14.460 -0.761 -2.264 1.00 92.44 83 ILE A O 1
ATOM 646 N N . TYR A 1 84 ? 14.963 -0.136 -4.368 1.00 90.00 84 TYR A N 1
ATOM 647 C CA . TYR A 1 84 ? 15.841 -1.255 -4.690 1.00 90.00 84 TYR A CA 1
ATOM 648 C C . TYR A 1 84 ? 17.302 -0.874 -4.407 1.00 90.00 84 TYR A C 1
ATOM 650 O O . TYR A 1 84 ? 17.608 0.247 -4.005 1.00 90.00 84 TYR A O 1
ATOM 658 N N . THR A 1 85 ? 18.229 -1.813 -4.603 1.00 89.25 85 THR A N 1
ATOM 659 C CA . THR A 1 85 ? 19.666 -1.550 -4.410 1.00 89.25 85 THR A CA 1
ATOM 660 C C . THR A 1 85 ? 20.214 -0.527 -5.407 1.00 89.25 85 THR A C 1
ATOM 662 O O . THR A 1 85 ? 21.102 0.242 -5.058 1.00 89.25 85 THR A O 1
ATOM 665 N N . ASP A 1 86 ? 19.696 -0.530 -6.631 1.00 92.12 86 ASP A N 1
ATOM 666 C CA . ASP A 1 86 ? 20.227 0.175 -7.800 1.00 92.12 86 ASP A CA 1
ATOM 667 C C . ASP A 1 86 ? 19.277 1.243 -8.361 1.00 92.12 86 ASP A C 1
ATOM 669 O O . ASP A 1 86 ? 19.696 2.097 -9.142 1.00 92.12 86 ASP A O 1
ATOM 673 N N . LYS A 1 87 ? 17.999 1.215 -7.971 1.00 92.75 87 LYS A N 1
ATOM 674 C CA . LYS A 1 87 ? 16.979 2.140 -8.472 1.00 92.75 87 LYS A CA 1
ATOM 675 C C . LYS A 1 87 ? 15.870 2.395 -7.460 1.00 92.75 87 LYS A C 1
ATOM 677 O O . LYS A 1 87 ? 15.648 1.623 -6.529 1.00 92.75 87 LYS A O 1
ATOM 682 N N . THR A 1 88 ? 15.112 3.453 -7.705 1.00 93.06 88 THR A N 1
ATOM 683 C CA . THR A 1 88 ? 13.840 3.719 -7.036 1.00 93.06 88 THR A CA 1
ATOM 684 C C . THR A 1 88 ? 12.718 3.751 -8.064 1.00 93.06 88 THR A C 1
ATOM 686 O O . THR A 1 88 ? 12.908 4.173 -9.203 1.00 93.06 88 THR A O 1
ATOM 689 N N . GLU A 1 89 ? 11.541 3.276 -7.675 1.00 92.94 89 GLU A N 1
ATOM 690 C CA . GLU A 1 89 ? 10.360 3.255 -8.534 1.00 92.94 89 GLU A CA 1
ATOM 691 C C . GLU A 1 89 ? 9.149 3.721 -7.735 1.00 92.94 89 GLU A C 1
ATOM 693 O O . GLU A 1 89 ? 8.906 3.235 -6.636 1.00 92.94 89 GLU A O 1
ATOM 698 N N . THR A 1 90 ? 8.380 4.668 -8.269 1.00 93.50 90 THR A N 1
ATOM 699 C CA . THR A 1 90 ? 7.112 5.080 -7.656 1.00 93.50 90 THR A CA 1
ATOM 700 C C . THR A 1 90 ? 5.955 4.418 -8.383 1.00 93.50 90 THR A C 1
ATOM 702 O O . THR A 1 90 ? 5.746 4.662 -9.570 1.00 93.50 90 THR A O 1
ATOM 705 N N . VAL A 1 91 ? 5.176 3.622 -7.656 1.00 92.75 91 VAL A N 1
ATOM 706 C CA . VAL A 1 91 ? 3.998 2.927 -8.173 1.00 92.75 91 VAL A CA 1
ATOM 707 C C . VAL A 1 91 ? 2.726 3.426 -7.484 1.00 92.75 91 VAL A C 1
ATOM 709 O O . VAL A 1 91 ? 2.736 3.738 -6.288 1.00 92.75 91 VAL A O 1
ATOM 712 N N . PRO A 1 92 ? 1.603 3.526 -8.210 1.00 94.62 92 PRO A N 1
ATOM 713 C CA . PRO A 1 92 ? 0.317 3.800 -7.590 1.00 94.62 92 PRO A CA 1
ATOM 714 C C . PRO A 1 92 ? -0.162 2.569 -6.815 1.00 94.62 92 PRO A C 1
ATOM 716 O O . PRO A 1 92 ? -0.315 1.498 -7.395 1.00 94.62 92 PRO A O 1
ATOM 719 N N . LEU A 1 93 ? -0.458 2.727 -5.523 1.00 95.06 93 LEU A N 1
ATOM 720 C CA . LEU A 1 93 ? -1.129 1.679 -4.750 1.00 95.06 93 LEU A CA 1
ATOM 721 C C . LEU A 1 93 ? -2.640 1.703 -4.988 1.00 95.06 93 LEU A C 1
ATOM 723 O O . LEU A 1 93 ? -3.285 0.658 -4.979 1.00 95.06 93 LEU A O 1
ATOM 727 N N . GLY A 1 94 ? -3.203 2.887 -5.236 1.00 95.75 94 GLY A N 1
ATOM 728 C CA . GLY A 1 94 ? -4.614 3.042 -5.559 1.00 95.75 94 GLY A CA 1
ATOM 729 C C . GLY A 1 94 ? -5.224 4.319 -5.004 1.00 95.75 94 GLY A C 1
ATOM 730 O O . GLY A 1 94 ? -4.526 5.232 -4.560 1.00 95.75 94 GLY A O 1
ATOM 731 N N . ILE A 1 95 ? -6.550 4.357 -5.006 1.00 95.88 95 ILE A N 1
ATOM 732 C CA . ILE A 1 95 ? -7.308 5.318 -4.205 1.00 95.88 95 ILE A CA 1
ATOM 733 C C . ILE A 1 95 ? -7.698 4.672 -2.882 1.00 95.88 95 ILE A C 1
ATOM 735 O O . ILE A 1 95 ? -7.903 3.456 -2.818 1.00 95.88 95 ILE A O 1
ATOM 739 N N . TYR A 1 96 ? -7.832 5.475 -1.833 1.00 95.81 96 TYR A N 1
ATOM 740 C CA . TYR A 1 96 ? -8.197 4.958 -0.521 1.00 95.81 96 TYR A CA 1
ATOM 741 C C . TYR A 1 96 ? -9.164 5.863 0.232 1.00 95.81 96 TYR A C 1
ATOM 743 O O . TYR A 1 96 ? -9.255 7.069 -0.004 1.00 95.81 96 TYR A O 1
ATOM 751 N N . LYS A 1 97 ? -9.913 5.248 1.144 1.00 93.88 97 LYS A N 1
ATOM 752 C CA . LYS A 1 97 ? -10.719 5.934 2.153 1.00 93.88 97 LYS A CA 1
ATOM 753 C C . LYS A 1 97 ? -10.663 5.152 3.455 1.00 93.88 97 LYS A C 1
ATOM 755 O O . LYS A 1 97 ? -10.473 3.937 3.440 1.00 93.88 97 LYS A O 1
ATOM 760 N N . ILE A 1 98 ? -10.856 5.852 4.563 1.00 92.94 98 ILE A N 1
ATOM 761 C CA . ILE A 1 98 ? -10.865 5.259 5.897 1.00 92.94 98 ILE A CA 1
ATOM 762 C C . ILE A 1 98 ? -12.195 5.601 6.547 1.00 92.94 98 ILE A C 1
ATOM 764 O O . ILE A 1 98 ? -12.611 6.755 6.524 1.00 92.94 98 ILE A O 1
ATOM 768 N N . ARG A 1 99 ? -12.885 4.597 7.083 1.00 91.25 99 ARG A N 1
ATOM 769 C CA . ARG A 1 99 ? -14.161 4.769 7.783 1.00 91.25 99 ARG A CA 1
ATOM 770 C C . ARG A 1 99 ? -14.239 3.759 8.913 1.00 91.25 99 ARG A C 1
ATOM 772 O O . ARG A 1 99 ? -14.090 2.576 8.643 1.00 91.25 99 ARG A O 1
ATOM 779 N N . ASN A 1 100 ? -14.524 4.212 10.133 1.00 90.62 100 ASN A N 1
ATOM 780 C CA . ASN A 1 100 ? -14.724 3.345 11.303 1.00 90.62 100 ASN A CA 1
ATOM 781 C C . ASN A 1 100 ? -13.609 2.292 11.438 1.00 90.62 100 ASN A C 1
ATOM 783 O O . ASN A 1 100 ? -13.880 1.095 11.386 1.00 90.62 100 ASN A O 1
ATOM 787 N N . ASP A 1 101 ? -12.352 2.744 11.479 1.00 92.81 101 ASP A N 1
ATOM 788 C CA . ASP A 1 101 ? -11.174 1.868 11.589 1.00 92.81 101 ASP A CA 1
ATOM 789 C C . ASP A 1 101 ? -11.037 0.804 10.491 1.00 92.81 101 ASP A C 1
ATOM 791 O O . ASP A 1 101 ? -10.309 -0.178 10.626 1.00 92.81 101 ASP A O 1
ATOM 795 N N . THR A 1 102 ? -11.689 1.044 9.356 1.00 94.75 102 THR A N 1
ATOM 796 C CA . THR A 1 102 ? -11.578 0.236 8.147 1.00 94.75 102 THR A CA 1
ATOM 797 C C . THR A 1 102 ? -10.896 1.049 7.055 1.00 94.75 102 THR A C 1
ATOM 799 O O . THR A 1 102 ? -11.391 2.110 6.665 1.00 94.75 102 THR A O 1
ATOM 802 N N . LEU A 1 103 ? -9.781 0.545 6.536 1.00 96.25 103 LEU A N 1
ATOM 803 C CA . LEU A 1 103 ? -9.090 1.067 5.362 1.00 96.25 103 LEU A CA 1
ATOM 804 C C . LEU A 1 103 ? -9.595 0.328 4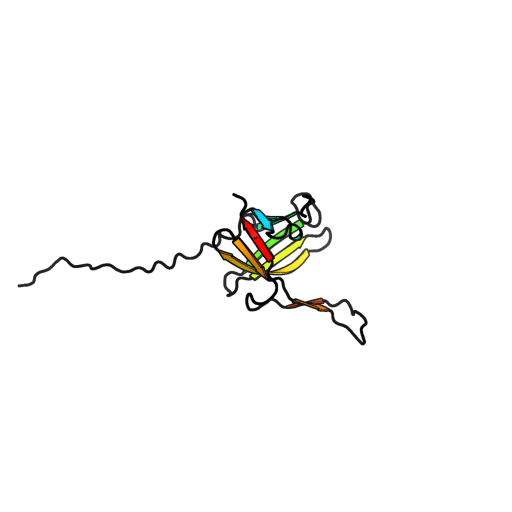.125 1.00 96.25 103 LEU A C 1
ATOM 806 O O . LEU A 1 103 ? -9.529 -0.895 4.038 1.00 96.25 103 LEU A O 1
ATOM 810 N N . ILE A 1 104 ? -10.096 1.079 3.152 1.00 96.38 104 ILE A N 1
ATOM 811 C CA . ILE A 1 104 ? -10.602 0.544 1.889 1.00 96.38 104 ILE A CA 1
ATOM 812 C C . ILE A 1 104 ? -9.715 1.081 0.776 1.00 96.38 104 ILE A C 1
ATOM 814 O O . ILE A 1 104 ? -9.652 2.295 0.577 1.00 96.38 104 ILE A O 1
ATOM 818 N N . ILE A 1 105 ? -9.069 0.181 0.038 1.00 97.25 105 ILE A N 1
ATOM 819 C CA . ILE A 1 105 ? -8.206 0.500 -1.099 1.00 97.25 105 ILE A CA 1
ATOM 820 C C . ILE A 1 105 ? -8.839 -0.056 -2.371 1.00 97.25 105 ILE A C 1
ATOM 822 O O . ILE A 1 105 ? -9.263 -1.212 -2.425 1.00 97.25 105 ILE A O 1
ATOM 826 N N . ARG A 1 106 ? -8.870 0.761 -3.424 1.00 96.94 106 ARG A N 1
ATOM 827 C CA . ARG A 1 106 ? -9.086 0.285 -4.791 1.00 96.94 106 ARG A CA 1
ATOM 828 C C . ARG A 1 106 ? -7.787 0.439 -5.565 1.00 96.94 106 ARG A C 1
ATOM 830 O O . ARG A 1 106 ? -7.362 1.565 -5.826 1.00 96.94 106 ARG A O 1
ATOM 837 N N . GLY A 1 107 ? -7.186 -0.692 -5.924 1.00 95.50 107 GLY A N 1
ATOM 838 C CA . GLY A 1 107 ? -5.957 -0.726 -6.711 1.00 95.50 107 GLY A CA 1
ATOM 839 C C . GLY A 1 107 ? -6.137 -0.168 -8.129 1.00 95.50 107 GLY A C 1
ATOM 840 O O . GLY A 1 107 ? -7.266 -0.105 -8.629 1.00 95.50 107 GLY A O 1
ATOM 841 N N . PRO A 1 108 ? -5.040 0.244 -8.785 1.00 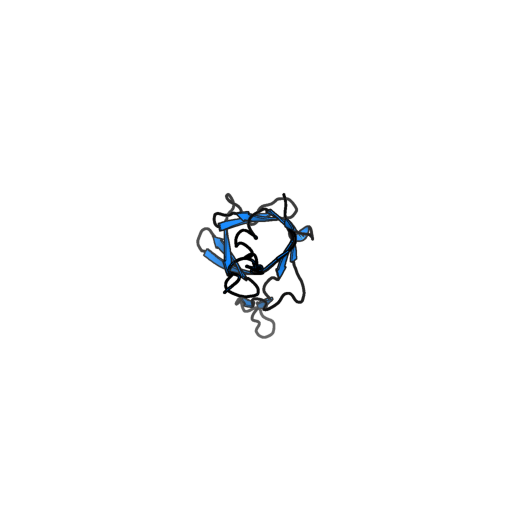93.81 108 PRO A N 1
ATOM 842 C CA . PRO A 1 108 ? -5.067 0.686 -10.173 1.00 93.81 108 PRO A CA 1
ATOM 843 C C . PRO A 1 108 ? -5.475 -0.439 -11.123 1.00 93.81 108 PRO A C 1
ATOM 845 O O . PRO A 1 108 ? -5.290 -1.623 -10.840 1.00 93.81 108 PRO A O 1
ATOM 848 N N . VAL A 1 109 ? -5.979 -0.053 -12.293 1.00 90.00 109 VAL A N 1
ATOM 849 C CA . VAL A 1 109 ? -6.096 -0.976 -13.422 1.00 90.00 109 VAL A CA 1
ATOM 850 C C . VAL A 1 109 ? -4.749 -1.022 -14.133 1.00 90.00 109 VAL A C 1
ATOM 852 O O . VAL A 1 109 ? -4.184 0.015 -14.490 1.00 90.00 109 VAL A O 1
ATOM 855 N N . THR A 1 110 ? -4.227 -2.229 -14.326 1.00 86.62 110 THR A N 1
ATOM 856 C CA . THR A 1 110 ? -2.964 -2.464 -15.023 1.00 86.62 110 THR A CA 1
ATOM 857 C C . THR A 1 110 ? -3.245 -2.864 -16.464 1.00 86.62 110 THR A C 1
ATOM 859 O O . THR A 1 110 ? -3.910 -3.866 -16.719 1.00 86.62 110 THR A O 1
ATOM 862 N N . TYR A 1 111 ? -2.710 -2.100 -17.413 1.00 83.69 111 TYR A N 1
ATOM 863 C CA . TYR A 1 111 ? -2.794 -2.406 -18.836 1.00 83.69 111 TYR A CA 1
ATOM 864 C C . TYR A 1 111 ? -1.437 -2.856 -19.353 1.00 83.69 111 TYR A C 1
ATOM 866 O O . TYR A 1 111 ? -0.430 -2.164 -19.184 1.00 83.69 111 TYR A O 1
ATOM 874 N N . HIS A 1 112 ? -1.432 -3.991 -20.044 1.00 81.50 112 HIS A N 1
ATOM 875 C CA . HIS A 1 112 ? -0.264 -4.495 -20.749 1.00 81.50 112 HIS A CA 1
ATOM 876 C C . HIS A 1 112 ? -0.425 -4.212 -22.236 1.00 81.50 112 HIS A C 1
ATOM 878 O O . HIS A 1 112 ? -1.413 -4.626 -22.849 1.00 81.50 112 HIS A O 1
ATOM 884 N N . ARG A 1 113 ? 0.545 -3.519 -22.837 1.00 72.06 113 ARG A N 1
ATOM 885 C CA . ARG A 1 113 ? 0.544 -3.342 -24.288 1.00 72.06 113 ARG A CA 1
ATOM 886 C C . ARG A 1 113 ? 0.804 -4.695 -24.950 1.00 72.06 113 ARG A C 1
ATOM 888 O O . ARG A 1 113 ? 1.800 -5.353 -24.645 1.00 72.06 113 ARG A O 1
ATOM 895 N N . THR A 1 114 ? -0.084 -5.098 -25.856 1.00 75.88 114 THR A N 1
ATOM 896 C CA . THR A 1 114 ? 0.104 -6.293 -26.687 1.00 75.88 114 THR A CA 1
ATOM 897 C C . THR A 1 114 ? 0.093 -5.931 -28.170 1.00 75.88 114 THR A C 1
ATOM 899 O O . THR A 1 114 ? -0.569 -4.974 -28.571 1.00 75.88 114 THR A O 1
ATOM 902 N N . LEU A 1 115 ? 0.840 -6.677 -28.985 1.00 73.06 115 LEU A N 1
ATOM 903 C CA . LEU A 1 115 ? 0.779 -6.626 -30.448 1.00 73.06 115 LEU A CA 1
ATOM 904 C C . LEU A 1 115 ? 0.496 -8.038 -30.957 1.00 73.06 115 LEU A C 1
ATOM 906 O O . LEU A 1 115 ? 1.323 -8.929 -30.792 1.00 73.06 115 LEU A O 1
ATOM 910 N N . GLY A 1 116 ? -0.701 -8.266 -31.502 1.00 77.50 116 GLY A N 1
ATOM 911 C CA . GLY A 1 116 ? -1.116 -9.604 -31.949 1.00 77.50 116 GLY A CA 1
ATOM 912 C C . GLY A 1 116 ? -1.115 -10.662 -30.835 1.00 77.50 116 GLY A C 1
ATOM 913 O O . GLY A 1 116 ? -0.864 -11.829 -31.105 1.00 77.50 116 GLY A O 1
ATOM 914 N N . GLY A 1 117 ? -1.333 -10.260 -29.577 1.00 73.56 117 GLY A N 1
ATOM 915 C CA . GLY A 1 117 ? -1.273 -11.152 -28.410 1.00 73.56 117 GLY A CA 1
ATOM 916 C C . GLY A 1 117 ? 0.112 -11.290 -27.760 1.00 73.56 117 GLY A C 1
ATOM 917 O O . GLY A 1 117 ? 0.204 -11.830 -26.660 1.00 73.56 117 GLY A O 1
ATOM 918 N N . LEU A 1 118 ? 1.178 -10.749 -28.363 1.00 71.94 118 LEU A N 1
ATOM 919 C CA . LEU A 1 118 ? 2.520 -10.732 -27.767 1.00 71.94 118 LEU A CA 1
ATOM 920 C C . LEU A 1 118 ? 2.666 -9.559 -26.791 1.00 71.94 118 LEU A C 1
ATOM 922 O O . LEU A 1 118 ? 2.371 -8.420 -27.153 1.00 71.94 118 LEU A O 1
ATOM 926 N N . LYS A 1 119 ? 3.122 -9.822 -25.559 1.00 70.56 119 LYS A N 1
ATOM 927 C CA . LYS A 1 119 ? 3.360 -8.792 -24.531 1.00 70.56 119 LYS A CA 1
ATOM 928 C C . LYS A 1 119 ? 4.592 -7.955 -24.898 1.00 70.56 119 LYS A C 1
ATOM 930 O O . LYS A 1 119 ? 5.675 -8.504 -25.038 1.00 70.56 119 LYS A O 1
ATOM 935 N N . LEU A 1 120 ? 4.429 -6.634 -25.003 1.00 70.88 120 LEU A N 1
ATOM 936 C CA . LEU A 1 120 ? 5.487 -5.682 -25.387 1.00 70.88 120 LEU A CA 1
ATOM 937 C C . LEU A 1 120 ? 6.164 -4.991 -24.185 1.00 70.88 120 LEU A C 1
ATOM 939 O O . LEU A 1 120 ? 6.681 -3.886 -24.316 1.00 70.88 120 LEU A O 1
ATOM 943 N N . GLU A 1 121 ? 6.109 -5.614 -23.006 1.00 64.38 121 GLU A N 1
ATOM 944 C CA . GLU A 1 121 ? 6.704 -5.183 -21.722 1.00 64.38 121 GLU A CA 1
ATOM 945 C C . GLU A 1 121 ? 6.225 -3.847 -21.121 1.00 64.38 121 GLU A C 1
ATOM 947 O O . GLU A 1 121 ? 6.232 -3.689 -19.900 1.00 64.38 121 GLU A O 1
ATOM 952 N N . THR A 1 122 ? 5.731 -2.892 -21.915 1.00 60.31 122 THR A N 1
ATOM 953 C CA . THR A 1 122 ? 5.256 -1.610 -21.380 1.00 60.31 122 THR A CA 1
ATOM 954 C C . THR A 1 122 ? 3.951 -1.802 -20.610 1.00 60.31 122 THR A C 1
ATOM 956 O O . THR A 1 122 ? 2.926 -2.210 -21.170 1.00 60.31 122 THR A O 1
ATOM 959 N N . THR A 1 123 ? 3.992 -1.470 -19.321 1.00 74.19 123 THR A N 1
ATOM 960 C CA . THR A 1 123 ? 2.848 -1.530 -18.413 1.00 74.19 123 THR A CA 1
ATOM 961 C C . THR A 1 123 ? 2.416 -0.113 -18.054 1.00 74.19 123 THR A C 1
ATOM 963 O O . THR A 1 123 ? 3.228 0.691 -17.601 1.00 74.19 123 THR A O 1
ATOM 966 N N . ARG A 1 124 ? 1.138 0.208 -18.272 1.00 82.50 124 ARG A N 1
ATOM 967 C CA . ARG A 1 124 ? 0.530 1.471 -17.833 1.00 82.50 124 ARG A CA 1
ATOM 968 C C . ARG A 1 124 ? -0.411 1.189 -16.671 1.00 82.50 124 ARG A C 1
ATOM 970 O O . ARG A 1 124 ? -1.219 0.265 -16.739 1.00 82.50 124 ARG A O 1
ATOM 977 N N . TYR A 1 125 ? -0.349 2.039 -15.655 1.00 86.19 125 TYR A N 1
ATOM 978 C CA . TYR A 1 125 ? -1.325 2.070 -14.573 1.00 86.19 125 TYR A CA 1
ATOM 979 C C . TYR A 1 125 ? -2.364 3.157 -14.836 1.00 86.19 125 TYR A C 1
ATOM 981 O O . TYR A 1 125 ? -2.025 4.273 -15.238 1.00 86.19 125 TYR A O 1
ATOM 989 N N . GLU A 1 126 ? -3.626 2.843 -14.580 1.00 90.38 126 GLU A N 1
ATOM 990 C CA . GLU A 1 126 ? -4.705 3.820 -14.532 1.00 90.38 126 GLU A CA 1
ATOM 991 C C . GLU A 1 126 ? -5.266 3.876 -13.117 1.00 90.38 126 GLU A C 1
ATOM 993 O O . GLU A 1 126 ? -5.752 2.879 -12.575 1.00 90.38 126 GLU A O 1
ATOM 998 N N . MET A 1 127 ? -5.140 5.051 -12.500 1.00 92.94 127 MET A N 1
ATOM 999 C CA . MET A 1 127 ? -5.672 5.286 -11.166 1.00 92.94 127 MET A CA 1
ATOM 1000 C C . MET A 1 127 ? -7.202 5.326 -11.241 1.00 92.94 127 MET A C 1
ATOM 1002 O O . MET A 1 127 ? -7.724 6.049 -12.091 1.00 92.94 127 MET A O 1
ATOM 1006 N N . PRO A 1 128 ? -7.929 4.620 -10.362 1.00 93.25 128 PRO A N 1
ATOM 1007 C CA . PRO A 1 128 ? -9.377 4.699 -10.351 1.00 93.25 128 PRO A CA 1
ATOM 1008 C C . PRO A 1 128 ? -9.848 6.102 -9.970 1.00 93.25 128 PRO A C 1
ATOM 1010 O O . PRO A 1 128 ? -9.200 6.816 -9.206 1.00 93.25 128 PRO A O 1
ATOM 1013 N N . ASP A 1 129 ? -11.009 6.478 -10.477 1.00 92.44 129 ASP A N 1
ATOM 1014 C CA . ASP A 1 129 ? -11.692 7.742 -10.204 1.00 92.44 129 ASP A CA 1
ATOM 1015 C C . ASP A 1 129 ? -12.718 7.627 -9.061 1.00 92.44 129 ASP A C 1
ATOM 1017 O O . ASP A 1 129 ? -13.096 8.622 -8.451 1.00 92.44 129 ASP A O 1
ATOM 1021 N N . ASN A 1 130 ? -13.168 6.410 -8.749 1.00 94.06 130 ASN A N 1
ATOM 1022 C CA . ASN A 1 130 ? -14.173 6.122 -7.726 1.00 94.06 130 ASN A CA 1
ATOM 1023 C C . ASN A 1 130 ? -13.969 4.725 -7.103 1.00 94.06 130 ASN A C 1
ATOM 1025 O O . ASN A 1 130 ? -13.097 3.970 -7.521 1.00 94.06 130 ASN A O 1
ATOM 1029 N N . PHE A 1 131 ? -14.789 4.339 -6.120 1.00 93.81 131 PHE A N 1
ATOM 1030 C CA . PHE A 1 131 ? -14.695 3.045 -5.412 1.00 93.81 131 PHE A CA 1
ATOM 1031 C C . PHE A 1 131 ? -15.617 1.941 -5.974 1.00 93.81 131 PHE A C 1
ATOM 1033 O O . PHE A 1 131 ? -16.062 1.078 -5.221 1.00 93.81 131 PHE A O 1
ATOM 1040 N N . SER A 1 132 ? -15.954 1.959 -7.266 1.00 93.00 132 SER A N 1
ATOM 1041 C CA . SER A 1 132 ? -16.678 0.842 -7.898 1.00 93.00 132 SER A CA 1
ATOM 1042 C C . SER A 1 132 ? -15.784 -0.393 -8.111 1.00 93.00 132 SER A C 1
ATOM 1044 O O . SER A 1 132 ? -14.560 -0.303 -8.138 1.00 93.00 132 SER A O 1
ATOM 1046 N N . GLY A 1 133 ? -16.381 -1.572 -8.284 1.00 90.88 133 GLY A N 1
ATOM 1047 C CA . GLY A 1 133 ? -15.641 -2.799 -8.597 1.00 90.88 133 GLY A CA 1
ATOM 1048 C C . GLY A 1 133 ? -14.963 -3.457 -7.390 1.00 90.88 133 GLY A C 1
ATOM 1049 O O . GLY A 1 133 ? -15.464 -3.396 -6.269 1.00 90.88 133 GLY A O 1
ATOM 1050 N N . LYS A 1 134 ? -13.851 -4.161 -7.640 1.00 92.62 134 LYS A N 1
ATOM 1051 C CA . LYS A 1 134 ? -13.161 -4.958 -6.618 1.00 92.62 134 LYS A CA 1
ATOM 1052 C C . LYS A 1 134 ? -12.389 -4.051 -5.661 1.00 92.62 134 LYS A C 1
ATOM 1054 O O . LYS A 1 134 ? -11.528 -3.283 -6.086 1.00 92.62 134 LYS A O 1
ATOM 1059 N N . LEU A 1 135 ? -12.687 -4.192 -4.375 1.00 96.12 135 LEU A N 1
ATOM 1060 C CA . LEU A 1 135 ? -12.053 -3.458 -3.287 1.00 96.12 135 LEU A CA 1
ATOM 1061 C C . LEU A 1 135 ? -11.228 -4.407 -2.425 1.00 96.12 135 LEU A C 1
ATOM 1063 O O . LEU A 1 135 ? -11.606 -5.563 -2.232 1.00 96.12 135 LEU A O 1
ATOM 1067 N N . THR A 1 136 ? -10.139 -3.881 -1.882 1.00 97.44 136 THR A N 1
ATOM 1068 C CA . THR A 1 136 ? -9.347 -4.521 -0.838 1.00 97.44 136 THR A CA 1
ATOM 1069 C C . THR A 1 136 ? -9.643 -3.804 0.471 1.00 97.44 136 THR A C 1
ATOM 1071 O O . THR A 1 136 ? -9.604 -2.573 0.535 1.00 97.44 136 THR A O 1
ATOM 1074 N N . VAL A 1 137 ? -9.995 -4.563 1.504 1.00 97.69 137 VAL A N 1
ATOM 1075 C CA . VAL A 1 137 ? -10.472 -4.024 2.782 1.00 97.69 137 VAL A CA 1
ATOM 1076 C C . VAL A 1 137 ? -9.542 -4.487 3.887 1.00 97.69 137 VAL A C 1
ATOM 1078 O O . VAL A 1 137 ? -9.196 -5.663 3.941 1.00 97.69 137 VAL A O 1
ATOM 1081 N N . PHE A 1 138 ? -9.166 -3.574 4.774 1.00 97.88 138 PHE A N 1
ATOM 1082 C CA . PHE A 1 138 ? -8.306 -3.843 5.914 1.00 97.88 138 PHE A CA 1
ATOM 1083 C C . PHE A 1 138 ? -8.916 -3.267 7.188 1.00 97.88 138 PHE A C 1
ATOM 1085 O O . PHE A 1 138 ? -9.502 -2.185 7.168 1.00 97.88 138 PHE A O 1
ATOM 1092 N N . ASN A 1 139 ? -8.720 -3.961 8.301 1.00 97.12 139 ASN A N 1
ATOM 1093 C CA . ASN A 1 139 ? -9.140 -3.527 9.627 1.00 97.12 139 ASN A CA 1
ATOM 1094 C C . ASN A 1 139 ? -7.926 -3.035 10.413 1.00 97.12 139 ASN A C 1
ATOM 1096 O O . ASN A 1 139 ? -6.859 -3.657 10.364 1.00 97.12 139 ASN A O 1
ATOM 1100 N N . ARG A 1 140 ? -8.079 -1.922 11.130 1.00 95.88 140 ARG A N 1
ATOM 1101 C CA . ARG A 1 140 ? -7.029 -1.388 11.996 1.00 95.88 140 ARG A CA 1
ATOM 1102 C C . ARG A 1 140 ? -6.712 -2.385 13.109 1.00 95.88 140 ARG A C 1
ATOM 1104 O O . ARG A 1 140 ? -7.614 -2.951 13.723 1.00 95.88 140 ARG A O 1
ATOM 1111 N N . VAL A 1 141 ? -5.426 -2.566 13.382 1.00 93.44 141 VAL A N 1
ATOM 1112 C CA . VAL A 1 141 ? -4.955 -3.238 14.594 1.00 93.44 141 VAL A CA 1
ATOM 1113 C C . VAL A 1 141 ? -4.802 -2.175 15.689 1.00 93.44 141 VAL A C 1
ATOM 1115 O O . VAL A 1 141 ? -4.164 -1.155 15.406 1.00 93.44 141 VAL A O 1
ATOM 1118 N N . PRO A 1 142 ? -5.406 -2.374 16.876 1.00 82.56 142 PRO A N 1
ATOM 1119 C CA . PRO A 1 142 ? -5.279 -1.466 18.016 1.00 82.56 142 PRO A CA 1
ATOM 1120 C C . PRO A 1 142 ? -3.834 -1.229 18.459 1.00 82.56 142 PRO A C 1
ATOM 1122 O O . PRO A 1 142 ? -3.009 -2.164 18.318 1.00 82.56 142 PRO A O 1
#

Radius of gyration: 21.47 Å; chains: 1; bounding box: 55×70×58 Å